Protein AF-A0A1Q7Z656-F1 (afdb_monomer_lite)

Sequence (77 aa):
MAPRDGFRDRDMDDEDEKPTGSTLGRRRKFSEFECPTCSAHNPFEEFGNEDEVICNWCGLQFKAVIDDEGNLKLKEL

Secondary structure (DSSP, 8-state):
--------------------TTHHHHT--EEEEE-TTT--EEEEEEE-TT-EEE-TTT--EEEEEE-TT--EEEEE-

Foldseek 3Di:
DDDDDDDDDDPDDDDPPPPPLLVVLQVDWDQWDQDPPPRDIDGHHTDGAQDWDADPPPRWIWGWHGDSNNDTDTHTD

Structure (mmCIF, N/CA/C/O backbone):
data_AF-A0A1Q7Z656-F1
#
_entry.id   AF-A0A1Q7Z656-F1
#
loop_
_atom_site.group_PDB
_atom_site.id
_atom_site.type_symbol
_atom_site.label_atom_id
_atom_site.label_alt_id
_atom_site.label_comp_id
_atom_site.label_asym_id
_atom_site.label_entity_id
_atom_site.label_seq_id
_atom_site.pdbx_PDB_ins_code
_atom_site.Cartn_x
_atom_site.Cartn_y
_atom_site.Cartn_z
_atom_site.occupancy
_atom_site.B_iso_or_equiv
_atom_site.auth_seq_id
_atom_site.auth_comp_id
_atom_site.auth_asym_id
_atom_site.auth_atom_id
_atom_site.pdbx_PDB_model_num
ATOM 1 N N . MET A 1 1 ? 54.390 24.032 21.102 1.00 44.94 1 MET A N 1
ATOM 2 C CA . MET A 1 1 ? 53.044 23.963 20.490 1.00 44.94 1 MET A CA 1
ATOM 3 C C . MET A 1 1 ? 52.012 23.835 21.599 1.00 44.94 1 MET A C 1
ATOM 5 O O . MET A 1 1 ? 52.074 22.858 22.329 1.00 44.94 1 MET A O 1
ATOM 9 N N . ALA A 1 2 ? 51.135 24.827 21.765 1.00 53.25 2 ALA A N 1
ATOM 10 C CA . ALA A 1 2 ? 50.027 24.781 22.725 1.00 53.25 2 ALA A CA 1
ATOM 11 C C . ALA A 1 2 ? 48.823 23.986 22.154 1.00 53.25 2 ALA A C 1
ATOM 13 O O . ALA A 1 2 ? 48.671 23.949 20.928 1.00 53.25 2 ALA A O 1
ATOM 14 N N . PRO A 1 3 ? 47.996 23.337 2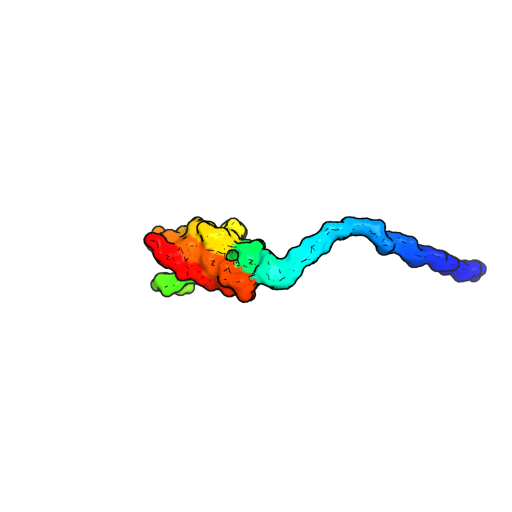3.000 1.00 61.34 3 PRO A N 1
ATOM 15 C CA . PRO A 1 3 ? 46.805 22.594 22.579 1.00 61.34 3 PRO A CA 1
ATOM 16 C C . PRO A 1 3 ? 45.682 23.527 22.097 1.00 61.34 3 PRO A C 1
ATOM 18 O O . PRO A 1 3 ? 45.514 24.630 22.605 1.00 61.34 3 PRO A O 1
ATOM 21 N N . ARG A 1 4 ? 44.941 23.090 21.073 1.00 58.91 4 ARG A N 1
ATOM 22 C CA . ARG A 1 4 ? 43.893 23.872 20.402 1.00 58.91 4 ARG A CA 1
ATOM 23 C C . ARG A 1 4 ? 42.612 23.817 21.235 1.00 58.91 4 ARG A C 1
ATOM 25 O O . ARG A 1 4 ? 42.000 22.758 21.345 1.00 58.91 4 ARG A O 1
ATOM 32 N N . ASP A 1 5 ? 42.278 24.962 21.814 1.00 53.78 5 ASP A N 1
ATOM 33 C CA . ASP A 1 5 ? 41.045 25.264 22.537 1.00 53.78 5 ASP A CA 1
ATOM 34 C C . ASP A 1 5 ? 39.791 24.956 21.706 1.00 53.78 5 ASP A C 1
ATOM 36 O O . ASP A 1 5 ? 39.767 25.135 20.484 1.00 53.78 5 ASP A O 1
ATOM 40 N N . GLY A 1 6 ? 38.766 24.457 22.394 1.00 57.34 6 GLY A N 1
ATOM 41 C CA . GLY A 1 6 ? 37.504 24.034 21.813 1.00 57.34 6 GLY A CA 1
ATOM 42 C C . GLY A 1 6 ? 36.584 25.186 21.415 1.00 57.34 6 GLY A C 1
ATOM 43 O O . GLY A 1 6 ? 36.606 26.267 21.992 1.00 57.34 6 GLY A O 1
ATOM 44 N N . PHE A 1 7 ? 35.704 24.895 20.459 1.00 55.62 7 PHE A N 1
ATOM 45 C CA . PHE A 1 7 ? 34.376 25.495 20.389 1.00 55.62 7 PHE A CA 1
ATOM 46 C C . PHE A 1 7 ? 33.445 24.484 19.714 1.00 55.62 7 PHE A C 1
ATOM 48 O O . PHE A 1 7 ? 33.376 24.363 18.491 1.00 55.62 7 PHE A O 1
ATOM 55 N N . ARG A 1 8 ? 32.824 23.663 20.558 1.00 58.31 8 ARG A N 1
ATOM 56 C CA . ARG A 1 8 ? 31.572 22.969 20.258 1.00 58.31 8 ARG A CA 1
ATOM 57 C C . ARG A 1 8 ? 30.448 23.993 20.494 1.00 58.31 8 ARG A C 1
ATOM 59 O O . ARG A 1 8 ? 30.699 25.008 21.135 1.00 58.31 8 ARG A O 1
ATOM 66 N N . ASP A 1 9 ? 29.261 23.713 19.967 1.00 54.38 9 ASP A N 1
ATOM 67 C CA . ASP A 1 9 ? 28.007 24.457 20.172 1.00 54.38 9 ASP A CA 1
ATOM 68 C C .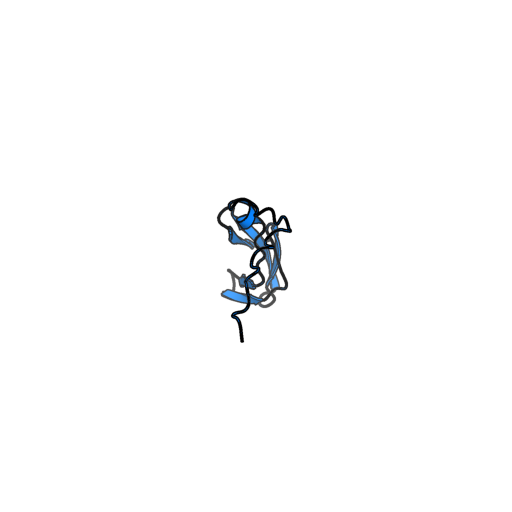 ASP A 1 9 ? 27.665 25.537 19.133 1.00 54.38 9 ASP A C 1
ATOM 70 O O . ASP A 1 9 ? 27.852 26.743 19.317 1.00 54.38 9 ASP A O 1
ATOM 74 N N . ARG A 1 10 ? 27.013 25.068 18.064 1.00 53.53 10 ARG A N 1
ATOM 75 C CA . ARG A 1 10 ? 25.820 25.733 17.528 1.00 53.53 10 ARG A CA 1
ATOM 76 C C . ARG A 1 10 ? 24.872 24.688 16.934 1.00 53.53 10 ARG A C 1
ATOM 78 O O . ARG A 1 10 ? 24.630 24.655 15.735 1.00 53.53 10 ARG A O 1
ATOM 85 N N . ASP A 1 11 ? 24.376 23.814 17.803 1.00 52.69 11 ASP A N 1
ATOM 86 C CA . ASP A 1 11 ? 23.085 23.160 17.609 1.00 52.69 11 ASP A CA 1
ATOM 87 C C . ASP A 1 11 ? 22.008 24.230 17.818 1.00 52.69 11 ASP A C 1
ATOM 89 O O . ASP A 1 11 ? 21.967 24.826 18.892 1.00 52.69 11 ASP A O 1
ATOM 93 N N . MET A 1 12 ? 21.234 24.530 16.772 1.00 52.50 12 MET A N 1
ATOM 94 C CA . MET A 1 12 ? 19.889 25.136 16.762 1.00 52.50 12 MET A CA 1
ATOM 95 C C . MET A 1 12 ? 19.651 25.704 15.359 1.00 52.50 12 MET A C 1
ATOM 97 O O . MET A 1 12 ? 20.185 26.770 15.056 1.00 52.50 12 MET A O 1
ATOM 101 N N . ASP A 1 13 ? 18.900 24.983 14.523 1.00 44.69 13 ASP A N 1
ATOM 102 C CA . ASP A 1 13 ? 17.712 25.525 13.845 1.00 44.69 13 ASP A CA 1
ATOM 103 C C . ASP A 1 13 ? 16.934 24.407 13.121 1.00 44.69 13 ASP A C 1
ATOM 105 O O . ASP A 1 13 ? 17.539 23.450 12.639 1.00 44.69 13 ASP A O 1
ATOM 109 N N . ASP A 1 14 ? 15.617 24.593 13.031 1.00 47.38 14 ASP A N 1
ATOM 110 C CA . ASP A 1 14 ? 14.634 23.885 12.189 1.00 47.38 14 ASP A CA 1
ATOM 111 C C . ASP A 1 14 ? 13.829 22.709 12.798 1.00 47.38 14 ASP A C 1
ATOM 113 O O . ASP A 1 14 ? 14.021 21.524 12.530 1.00 47.38 14 ASP A O 1
ATOM 117 N N . GLU A 1 15 ? 12.930 23.074 13.718 1.00 48.72 15 GLU A N 1
ATOM 118 C CA . GLU A 1 15 ? 11.465 23.110 13.487 1.00 48.72 15 GLU A CA 1
ATOM 119 C C . GLU A 1 15 ? 10.732 21.941 12.781 1.00 48.72 15 GLU A C 1
ATOM 121 O O . GLU A 1 15 ? 9.569 22.095 12.419 1.00 48.72 15 GLU A O 1
ATOM 126 N N . ASP A 1 16 ? 11.274 20.726 12.671 1.00 48.62 16 ASP A N 1
ATOM 127 C CA . ASP A 1 16 ? 10.427 19.612 12.207 1.00 48.62 16 ASP A CA 1
ATOM 128 C C . ASP A 1 16 ? 9.503 19.133 13.344 1.00 48.62 16 ASP A C 1
ATOM 130 O O . ASP A 1 16 ? 9.842 18.271 14.168 1.00 48.62 16 ASP A O 1
ATOM 134 N N . GLU A 1 17 ? 8.345 19.795 13.423 1.00 47.66 17 GLU A N 1
ATOM 135 C CA . GLU A 1 17 ? 7.104 19.398 14.077 1.00 47.66 17 GLU A CA 1
ATOM 136 C C . GLU A 1 17 ? 6.888 17.897 13.861 1.00 47.66 17 GLU A C 1
ATOM 138 O O . GLU A 1 17 ? 6.215 17.482 12.923 1.00 47.66 17 GLU A O 1
ATOM 143 N N . LYS A 1 18 ? 7.486 17.061 14.724 1.00 47.06 18 LYS A N 1
ATOM 144 C CA . LYS A 1 18 ? 7.244 15.617 14.739 1.00 47.06 18 LYS A CA 1
ATOM 145 C C . LYS A 1 18 ? 5.734 15.459 14.864 1.00 47.06 18 LYS A C 1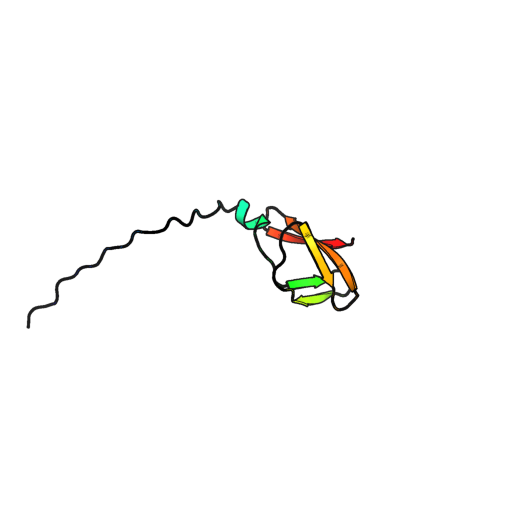
ATOM 147 O O . LYS A 1 18 ? 5.207 15.731 15.951 1.00 47.06 18 LYS A O 1
ATOM 152 N N . PRO A 1 19 ? 5.023 15.009 13.817 1.00 46.44 19 PRO A N 1
ATOM 153 C CA . PRO A 1 19 ? 3.614 14.733 13.954 1.00 46.44 19 PRO A CA 1
ATOM 154 C C . PRO A 1 19 ? 3.536 13.647 15.016 1.00 46.44 19 PRO A C 1
ATOM 156 O O . PRO A 1 19 ? 4.134 12.578 14.880 1.00 46.44 19 PRO A O 1
ATOM 159 N N . THR A 1 20 ? 2.900 13.981 16.135 1.00 45.59 20 THR A N 1
ATOM 160 C CA . THR A 1 20 ? 2.621 13.064 17.239 1.00 45.59 20 THR A CA 1
ATOM 161 C C . THR A 1 20 ? 2.222 11.696 16.677 1.00 45.59 20 THR A C 1
ATOM 163 O O . THR A 1 20 ? 1.450 11.624 15.717 1.00 45.59 20 THR A O 1
ATOM 166 N N . GLY A 1 21 ? 2.811 10.625 17.222 1.00 47.31 21 GLY A N 1
ATOM 167 C CA . GLY A 1 21 ? 2.904 9.282 16.626 1.00 47.31 21 GLY A CA 1
ATOM 168 C C . GLY A 1 21 ? 1.614 8.633 16.104 1.00 47.31 21 GLY A C 1
ATOM 169 O O . GLY A 1 21 ? 1.705 7.650 15.380 1.00 47.31 21 GLY A O 1
ATOM 170 N N . SER A 1 22 ? 0.442 9.192 16.397 1.00 46.44 22 SER A N 1
ATOM 171 C CA . SER A 1 22 ? -0.867 8.785 15.872 1.00 46.44 22 SER A CA 1
ATOM 172 C C . SER A 1 22 ? -1.154 9.319 14.456 1.00 46.44 22 SER A C 1
ATOM 174 O O . SER A 1 22 ? -1.822 8.676 13.659 1.00 46.44 22 SER A O 1
ATOM 176 N N . THR A 1 23 ? -0.605 10.480 14.081 1.00 48.84 23 THR A N 1
ATOM 177 C CA . THR A 1 23 ? -0.815 11.081 12.740 1.00 48.84 23 THR A CA 1
ATOM 178 C C . THR A 1 23 ? 0.161 10.572 11.676 1.00 48.84 23 THR A C 1
ATOM 180 O O . THR A 1 23 ? -0.089 10.719 10.478 1.00 48.84 23 THR A O 1
ATOM 183 N N . LEU A 1 24 ? 1.254 9.9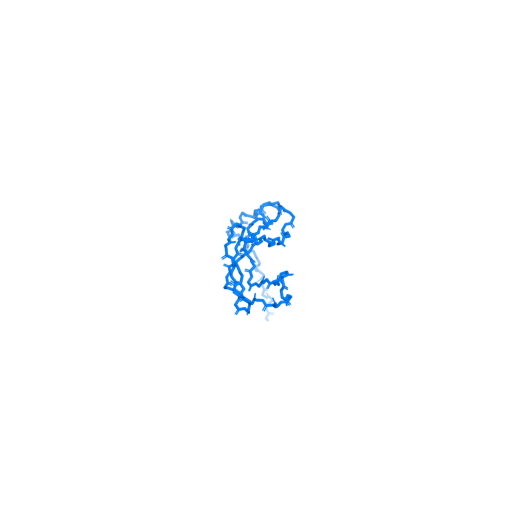31 12.100 1.00 52.50 24 LEU A N 1
ATOM 184 C CA . LEU A 1 24 ? 2.221 9.282 11.212 1.00 52.50 24 LEU A CA 1
ATOM 185 C C . LEU A 1 24 ? 1.652 8.016 10.560 1.00 52.50 24 LEU A C 1
ATOM 187 O O . LEU A 1 24 ? 2.021 7.718 9.430 1.00 52.50 24 LEU A O 1
ATOM 191 N N . GLY A 1 25 ? 0.737 7.303 11.230 1.00 54.38 25 GLY A N 1
ATOM 192 C CA . GLY A 1 25 ? 0.115 6.084 10.707 1.00 54.38 25 GLY A CA 1
ATOM 193 C C . GLY A 1 25 ? -0.630 6.336 9.398 1.00 54.38 25 GLY A C 1
ATOM 194 O O . GLY A 1 25 ? -0.311 5.726 8.384 1.00 54.38 25 GLY A O 1
ATOM 195 N N . ARG A 1 26 ? -1.540 7.317 9.381 1.00 57.19 26 ARG A N 1
ATOM 196 C CA . ARG A 1 26 ? -2.365 7.653 8.205 1.00 57.19 26 ARG A CA 1
ATOM 197 C C . ARG A 1 26 ? -1.608 8.382 7.086 1.00 57.19 26 ARG A C 1
ATOM 199 O O . ARG A 1 26 ? -2.036 8.349 5.937 1.00 57.19 26 ARG A O 1
ATOM 206 N N . ARG A 1 27 ? -0.489 9.037 7.419 1.00 62.44 27 ARG A N 1
ATOM 207 C CA . ARG A 1 27 ? 0.422 9.698 6.464 1.00 62.44 27 ARG A CA 1
ATOM 208 C C . ARG A 1 27 ? 1.539 8.787 5.954 1.00 62.44 27 ARG A C 1
ATOM 210 O O . ARG A 1 27 ? 2.346 9.244 5.145 1.00 62.44 27 ARG A O 1
ATOM 217 N N . ARG A 1 28 ? 1.619 7.528 6.406 1.00 71.19 28 ARG A N 1
ATOM 218 C CA . ARG A 1 28 ? 2.562 6.568 5.825 1.00 71.19 28 ARG A CA 1
ATOM 219 C C . ARG A 1 28 ? 2.236 6.406 4.354 1.00 71.19 28 ARG A C 1
ATOM 221 O O . ARG A 1 28 ? 1.102 6.136 3.983 1.00 71.19 28 ARG A O 1
ATOM 228 N N . LYS A 1 29 ? 3.249 6.600 3.529 1.00 78.19 29 LYS A N 1
ATOM 229 C CA . LYS A 1 29 ? 3.179 6.257 2.124 1.00 78.19 29 LYS A CA 1
ATOM 230 C C . LYS A 1 29 ? 3.764 4.871 1.961 1.00 78.19 29 LYS A C 1
ATOM 232 O O . LYS A 1 29 ? 4.786 4.554 2.572 1.00 78.19 29 LYS A O 1
ATOM 237 N N . PHE A 1 30 ? 3.101 4.066 1.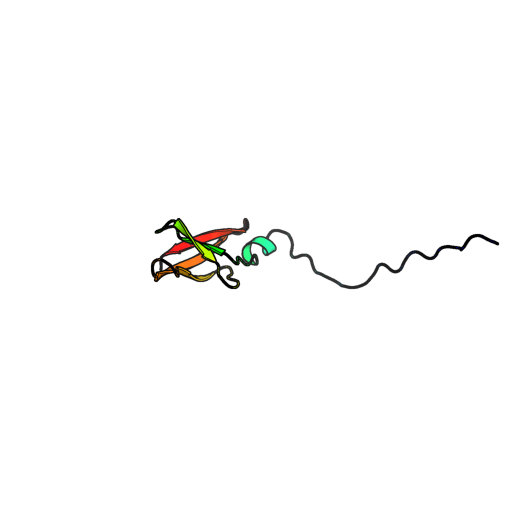156 1.00 82.56 30 PHE A N 1
ATOM 238 C CA . PHE A 1 30 ? 3.583 2.758 0.764 1.00 82.56 30 PHE A CA 1
ATOM 239 C C . PHE A 1 30 ? 4.030 2.845 -0.695 1.00 82.56 30 PHE A C 1
ATOM 241 O O . PHE A 1 30 ? 3.382 3.487 -1.518 1.00 82.56 30 PHE A O 1
ATOM 248 N N . SER A 1 31 ? 5.164 2.233 -1.008 1.00 86.19 31 SER A N 1
ATOM 249 C CA . SER A 1 31 ? 5.695 2.108 -2.374 1.00 86.19 31 SER A CA 1
ATOM 250 C C . SER A 1 31 ? 5.470 0.703 -2.939 1.00 86.19 31 SER A C 1
ATOM 252 O O . SER A 1 31 ? 5.941 0.355 -4.015 1.00 86.19 31 SER A O 1
ATOM 254 N N . GLU A 1 32 ? 4.781 -0.155 -2.194 1.00 88.12 32 GLU A N 1
ATOM 255 C CA . GLU A 1 32 ? 4.498 -1.524 -2.592 1.00 88.12 32 GLU A CA 1
ATOM 256 C C . GLU A 1 32 ? 3.239 -2.034 -1.900 1.00 88.12 32 GLU A C 1
ATOM 258 O O . GLU A 1 32 ? 2.904 -1.614 -0.789 1.00 88.12 32 GLU A O 1
ATOM 263 N N . PHE A 1 33 ? 2.538 -2.942 -2.570 1.00 88.38 33 PHE A N 1
ATOM 264 C CA . PHE A 1 33 ? 1.428 -3.673 -1.984 1.00 88.38 33 PHE A CA 1
ATOM 265 C C . PHE A 1 33 ? 1.365 -5.099 -2.519 1.00 88.38 33 PHE A C 1
ATOM 267 O O . PHE A 1 33 ? 1.688 -5.378 -3.675 1.00 88.38 33 PHE A O 1
ATOM 274 N N . GLU A 1 34 ? 0.896 -6.013 -1.680 1.00 89.31 34 GLU A N 1
ATOM 275 C CA . GLU A 1 34 ? 0.600 -7.379 -2.090 1.00 89.31 34 GLU A CA 1
ATOM 276 C C . GLU A 1 34 ? -0.878 -7.487 -2.467 1.00 89.31 34 GLU A C 1
ATOM 278 O O . GLU A 1 34 ? -1.759 -7.124 -1.689 1.00 89.31 34 GLU A O 1
ATOM 283 N N . CYS A 1 35 ? -1.173 -7.968 -3.675 1.00 88.94 35 CYS A N 1
ATOM 284 C CA . CYS A 1 35 ? -2.557 -8.143 -4.099 1.00 88.94 35 CYS A CA 1
ATOM 285 C C . CYS A 1 35 ? -3.201 -9.320 -3.339 1.00 88.94 35 CYS A C 1
ATOM 287 O O . CYS A 1 35 ? -2.714 -10.441 -3.471 1.00 88.94 35 CYS A O 1
ATOM 289 N N . PRO A 1 36 ? -4.331 -9.135 -2.629 1.00 85.75 36 PRO A N 1
ATOM 290 C CA . PRO A 1 36 ? -4.975 -10.219 -1.879 1.00 85.75 36 PRO A CA 1
ATOM 291 C C . PRO A 1 36 ? -5.595 -11.299 -2.780 1.00 85.75 36 PRO A C 1
ATOM 293 O O . PRO A 1 36 ? -5.909 -12.387 -2.307 1.00 85.75 36 PRO A O 1
ATOM 296 N N . THR A 1 37 ? -5.770 -11.012 -4.072 1.00 87.62 37 THR A N 1
ATOM 297 C CA . THR A 1 37 ? -6.421 -11.919 -5.026 1.00 87.62 37 THR A CA 1
ATOM 298 C C . THR A 1 37 ? -5.432 -12.849 -5.723 1.00 87.62 37 THR A C 1
ATOM 300 O O . THR A 1 37 ? -5.707 -14.034 -5.882 1.00 87.62 37 THR A O 1
ATOM 303 N N . CYS A 1 38 ? -4.279 -12.332 -6.155 1.00 89.75 38 CYS A N 1
ATOM 304 C CA . CYS A 1 38 ? -3.261 -13.122 -6.857 1.00 89.75 38 CYS A CA 1
ATOM 305 C C . CYS A 1 38 ? -1.964 -13.308 -6.060 1.00 89.75 38 CYS A C 1
ATOM 307 O O . CYS A 1 38 ? -1.034 -13.926 -6.574 1.00 89.75 38 CYS A O 1
ATOM 309 N N . SER A 1 39 ? -1.885 -12.756 -4.841 1.00 87.06 39 SER A N 1
ATOM 310 C CA . SER A 1 39 ? -0.686 -12.729 -3.986 1.00 87.06 39 SER A CA 1
ATOM 311 C C . SER A 1 39 ? 0.555 -12.179 -4.694 1.00 87.06 39 SER A C 1
ATOM 313 O O . SER A 1 39 ? 1.686 -12.479 -4.324 1.00 87.06 39 SER A O 1
ATOM 315 N N . ALA A 1 40 ? 0.354 -11.387 -5.751 1.00 89.12 40 ALA A N 1
ATOM 316 C CA . ALA A 1 40 ? 1.440 -10.794 -6.503 1.00 89.12 40 ALA A CA 1
ATOM 317 C C . ALA A 1 40 ? 1.911 -9.513 -5.818 1.00 89.12 40 ALA A C 1
ATOM 319 O O . ALA A 1 40 ? 1.106 -8.644 -5.463 1.00 89.12 40 ALA A O 1
ATOM 320 N N . HIS A 1 41 ? 3.228 -9.381 -5.705 1.00 87.69 41 HIS A N 1
ATOM 321 C CA . HIS A 1 41 ? 3.864 -8.169 -5.223 1.00 87.69 41 HIS A CA 1
ATOM 322 C C . HIS A 1 41 ? 3.802 -7.087 -6.307 1.00 87.69 41 HIS A C 1
ATOM 324 O O . HIS A 1 41 ? 4.311 -7.274 -7.419 1.00 87.69 41 HIS A O 1
ATOM 330 N N . ASN A 1 42 ? 3.152 -5.966 -6.005 1.00 85.94 42 ASN A N 1
ATOM 331 C CA . ASN A 1 42 ? 3.055 -4.818 -6.897 1.00 85.94 42 ASN A CA 1
ATOM 332 C C . ASN A 1 42 ? 3.907 -3.677 -6.345 1.00 85.94 42 ASN A C 1
ATOM 334 O O . ASN A 1 42 ? 3.495 -3.040 -5.374 1.00 85.94 42 ASN A O 1
ATOM 338 N N . PRO A 1 43 ? 5.072 -3.393 -6.955 1.00 87.69 43 PRO A N 1
ATOM 339 C CA . PRO A 1 43 ? 5.737 -2.120 -6.729 1.00 87.69 43 PRO A CA 1
ATOM 340 C C . PRO A 1 43 ? 4.868 -1.001 -7.317 1.00 87.69 43 PRO A C 1
ATOM 342 O O . PRO A 1 43 ? 4.342 -1.124 -8.427 1.00 87.69 43 PRO A O 1
ATOM 345 N N . PHE A 1 44 ? 4.709 0.077 -6.563 1.00 85.62 44 PHE A N 1
ATOM 346 C CA . PHE A 1 44 ? 3.948 1.266 -6.932 1.00 85.62 44 PHE A CA 1
ATOM 347 C C . PHE A 1 44 ? 4.794 2.509 -6.630 1.00 85.62 44 PHE A C 1
ATOM 349 O O . PHE A 1 44 ? 5.812 2.401 -5.955 1.00 85.62 44 PHE A O 1
ATOM 356 N N . GLU A 1 45 ? 4.427 3.677 -7.158 1.00 81.00 45 GLU A N 1
ATOM 357 C CA . GLU A 1 45 ? 5.270 4.873 -7.021 1.00 81.00 45 GLU A CA 1
ATOM 358 C C . GLU A 1 45 ? 5.293 5.346 -5.557 1.00 81.00 45 GLU A C 1
ATOM 360 O O . GLU A 1 45 ? 6.237 5.062 -4.828 1.00 81.00 45 GLU A O 1
ATOM 365 N N . GLU A 1 46 ? 4.212 5.951 -5.079 1.00 84.06 46 GLU A N 1
ATOM 366 C CA . GLU A 1 46 ? 3.947 6.202 -3.663 1.00 84.06 46 GLU A CA 1
ATOM 367 C C . GLU A 1 46 ? 2.431 6.362 -3.516 1.00 84.06 46 GLU A C 1
ATOM 369 O O . GLU A 1 46 ? 1.857 7.268 -4.117 1.00 84.06 46 GLU A O 1
ATOM 374 N N . PHE A 1 47 ? 1.772 5.516 -2.726 1.00 86.25 47 PHE A N 1
ATOM 375 C CA . PHE A 1 47 ? 0.336 5.635 -2.461 1.00 86.25 47 PHE A CA 1
ATOM 376 C C . PHE A 1 47 ? 0.060 5.796 -0.966 1.00 86.25 47 PHE A C 1
ATOM 378 O O . PHE A 1 47 ? 0.832 5.360 -0.105 1.00 86.25 47 PHE A O 1
ATOM 385 N N . GLY A 1 48 ? -1.036 6.483 -0.657 1.00 83.25 48 GLY A N 1
ATOM 386 C CA . GLY A 1 48 ? -1.418 6.853 0.701 1.00 83.25 48 GLY A CA 1
ATOM 387 C C . GLY A 1 48 ? -2.734 6.231 1.156 1.00 83.25 48 GLY A C 1
ATOM 388 O O . GLY A 1 48 ? -3.278 5.305 0.556 1.00 83.25 48 GLY A O 1
ATOM 389 N N . ASN A 1 49 ? -3.256 6.763 2.258 1.00 85.25 49 ASN A N 1
ATOM 390 C CA . ASN A 1 49 ? -4.588 6.431 2.741 1.00 85.25 49 ASN A CA 1
ATOM 391 C C . ASN A 1 49 ? -5.647 6.947 1.755 1.00 85.25 49 ASN A C 1
ATOM 393 O O . ASN A 1 49 ? -5.582 8.093 1.325 1.00 85.25 49 ASN A O 1
ATOM 397 N N . GLU A 1 50 ? -6.628 6.099 1.457 1.00 85.19 50 GLU A N 1
ATOM 398 C CA . GLU A 1 50 ? -7.735 6.321 0.518 1.00 85.19 50 GLU A CA 1
ATOM 399 C C . GLU A 1 50 ? -7.349 6.394 -0.964 1.00 85.19 50 GLU A C 1
ATOM 401 O O . GLU A 1 50 ? -8.225 6.656 -1.787 1.00 85.19 50 GLU A O 1
ATOM 406 N N . ASP A 1 51 ? -6.094 6.095 -1.299 1.00 88.44 51 ASP A N 1
ATOM 407 C CA . ASP A 1 51 ? -5.600 6.059 -2.674 1.00 88.44 51 ASP A CA 1
ATOM 408 C C . ASP A 1 51 ? -6.072 4.801 -3.425 1.00 88.44 51 ASP A C 1
ATOM 410 O O . ASP A 1 51 ? -6.355 3.761 -2.821 1.00 88.44 51 ASP A O 1
ATOM 414 N N .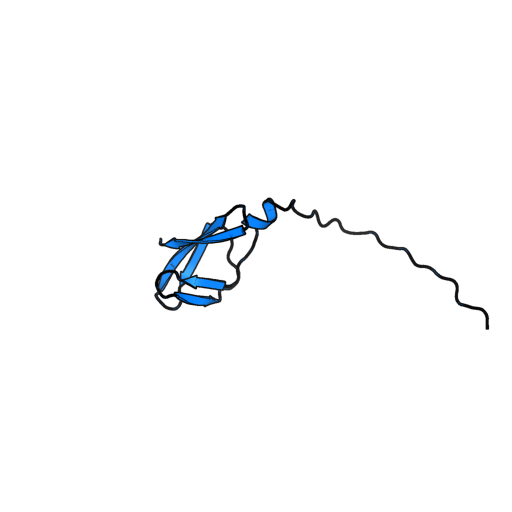 GLU A 1 52 ? -6.174 4.893 -4.747 1.00 89.75 52 GLU A N 1
ATOM 415 C CA . GLU A 1 52 ? -6.633 3.806 -5.612 1.00 89.75 52 GLU A CA 1
ATOM 416 C C . GLU A 1 52 ? -5.434 3.179 -6.323 1.00 89.75 52 GLU A C 1
ATOM 418 O O . GLU A 1 52 ? -4.829 3.771 -7.215 1.00 89.75 52 GLU A O 1
ATOM 423 N N . VAL A 1 53 ? -5.105 1.946 -5.945 1.00 88.62 53 VAL A N 1
ATOM 424 C CA . VAL A 1 53 ? -4.009 1.184 -6.542 1.00 88.62 53 VAL A CA 1
ATOM 425 C C . VAL A 1 53 ? -4.559 0.112 -7.468 1.00 88.62 53 VAL A C 1
ATOM 427 O O . VAL A 1 53 ? -5.524 -0.583 -7.152 1.00 88.62 53 VAL A O 1
ATOM 430 N N . ILE A 1 54 ? -3.927 -0.058 -8.625 1.00 89.94 54 ILE A N 1
ATOM 431 C CA . ILE A 1 54 ? -4.266 -1.123 -9.567 1.00 89.94 54 ILE A CA 1
ATOM 432 C C . ILE A 1 54 ? -3.191 -2.199 -9.542 1.00 89.94 54 ILE A C 1
ATOM 434 O O . ILE A 1 54 ? -1.992 -1.923 -9.580 1.00 89.94 54 ILE A O 1
ATOM 438 N N . CYS A 1 55 ? -3.617 -3.455 -9.478 1.00 90.94 55 CYS A N 1
ATOM 439 C CA . CYS A 1 55 ? -2.707 -4.570 -9.629 1.00 90.94 55 CYS A CA 1
ATOM 440 C C . CYS A 1 55 ? -2.294 -4.697 -11.096 1.00 90.94 55 CYS A C 1
ATOM 442 O O . CYS A 1 55 ? -3.108 -5.037 -11.951 1.00 90.94 55 CYS A O 1
ATOM 444 N N . ASN A 1 56 ? -1.006 -4.513 -11.377 1.00 86.69 56 ASN A N 1
ATOM 445 C CA . ASN A 1 56 ? -0.454 -4.621 -12.728 1.00 86.69 56 ASN A CA 1
ATOM 446 C C . ASN A 1 56 ? -0.371 -6.073 -13.235 1.00 86.69 56 ASN A C 1
ATOM 448 O O . ASN A 1 56 ? -0.097 -6.300 -14.411 1.00 86.69 56 ASN A O 1
ATOM 452 N N . TRP A 1 57 ? -0.620 -7.060 -12.367 1.00 88.88 57 TRP A N 1
ATOM 453 C CA . TRP A 1 57 ? -0.614 -8.483 -12.718 1.00 88.88 57 TRP A CA 1
ATOM 454 C C . TRP A 1 57 ? -1.994 -9.006 -13.119 1.00 88.88 57 TRP A C 1
ATOM 456 O O . TRP A 1 57 ? -2.128 -9.633 -14.166 1.00 88.88 57 TRP A O 1
ATOM 466 N N . CYS A 1 58 ? -3.020 -8.774 -12.293 1.00 92.00 58 CYS A N 1
ATOM 467 C CA . CYS A 1 58 ? -4.382 -9.257 -12.554 1.00 92.00 58 CYS A CA 1
ATOM 468 C C . CYS A 1 58 ? -5.332 -8.178 -13.098 1.00 92.00 58 CYS A C 1
ATOM 470 O O . CYS A 1 58 ? -6.394 -8.523 -13.606 1.00 92.00 58 CYS A O 1
ATOM 472 N N . GLY A 1 59 ? -4.967 -6.895 -13.009 1.00 88.25 59 GLY A N 1
ATOM 473 C CA . GLY A 1 59 ? -5.785 -5.770 -13.470 1.00 88.25 59 GLY A CA 1
ATOM 474 C C . GLY A 1 59 ? -6.883 -5.324 -12.499 1.00 88.25 59 GLY A C 1
ATOM 475 O O . GLY A 1 59 ? -7.708 -4.497 -12.874 1.00 88.25 59 GLY A O 1
ATOM 476 N N . LEU A 1 60 ? -6.921 -5.858 -11.273 1.00 90.56 60 LEU A N 1
ATOM 477 C CA . LEU A 1 60 ? -7.910 -5.472 -10.260 1.00 90.56 60 LEU A CA 1
ATOM 478 C C . LEU A 1 60 ? -7.554 -4.144 -9.596 1.00 90.56 60 LEU A C 1
ATOM 480 O O . LEU A 1 60 ? -6.382 -3.876 -9.325 1.00 90.56 60 LEU A O 1
ATOM 484 N N . GLN A 1 61 ? -8.575 -3.343 -9.304 1.00 89.81 61 GLN A N 1
ATOM 485 C CA . GLN A 1 61 ? -8.444 -2.074 -8.598 1.00 89.81 61 GLN A CA 1
ATOM 486 C C . GLN A 1 61 ? -8.762 -2.275 -7.119 1.00 89.81 61 GLN A C 1
ATOM 488 O O . GLN A 1 61 ? -9.734 -2.935 -6.750 1.00 89.81 61 GLN A O 1
ATOM 493 N N . PHE A 1 62 ? -7.926 -1.699 -6.267 1.00 90.75 62 PHE A N 1
ATOM 494 C CA . PHE A 1 62 ? -8.070 -1.758 -4.827 1.00 90.75 62 PHE A CA 1
ATOM 495 C C . PHE A 1 62 ? -7.943 -0.358 -4.249 1.00 90.75 62 PHE A C 1
ATOM 497 O O . PHE A 1 62 ? -7.082 0.425 -4.637 1.00 90.75 62 PHE A O 1
ATOM 504 N N . LYS A 1 63 ? -8.762 -0.065 -3.248 1.00 90.38 63 LYS A N 1
ATOM 505 C CA . LYS A 1 63 ? -8.619 1.116 -2.415 1.00 90.38 63 LYS A CA 1
ATOM 506 C C . LYS A 1 63 ? -7.679 0.811 -1.254 1.00 90.38 63 LYS A C 1
ATOM 508 O O . LYS A 1 63 ? -7.984 -0.044 -0.415 1.00 90.38 63 LYS A O 1
ATOM 513 N N . ALA A 1 64 ? -6.554 1.513 -1.202 1.00 89.19 64 ALA A N 1
ATOM 514 C CA . ALA A 1 64 ? -5.632 1.500 -0.082 1.00 89.19 64 ALA A CA 1
ATOM 515 C C . ALA A 1 64 ? -6.250 2.256 1.097 1.00 89.19 64 ALA A C 1
ATOM 517 O O . ALA A 1 64 ? -6.618 3.421 1.004 1.00 89.19 64 ALA A O 1
ATOM 518 N N . VAL A 1 65 ? -6.388 1.596 2.237 1.00 87.69 65 VAL A N 1
ATOM 519 C CA . VAL A 1 65 ? -6.924 2.168 3.471 1.00 87.69 65 VAL A CA 1
ATOM 520 C C . VAL A 1 65 ? -5.920 1.892 4.571 1.00 87.69 65 VAL A C 1
ATOM 522 O O . VAL A 1 65 ? -5.760 0.763 5.020 1.00 87.69 65 VAL A O 1
ATOM 525 N N . ILE A 1 66 ? -5.228 2.936 5.000 1.00 86.25 66 ILE A N 1
ATOM 526 C CA . ILE A 1 66 ? -4.263 2.851 6.094 1.00 86.25 66 ILE A CA 1
ATOM 527 C C . ILE A 1 66 ? -4.980 3.125 7.413 1.00 86.25 66 ILE A C 1
ATOM 529 O O . ILE A 1 66 ? -5.592 4.182 7.571 1.00 86.25 66 ILE A O 1
ATOM 533 N N . ASP A 1 67 ? -4.923 2.168 8.330 1.00 82.75 67 ASP A N 1
ATOM 534 C CA . ASP A 1 67 ? -5.510 2.286 9.666 1.00 82.75 67 ASP A CA 1
ATOM 535 C C . ASP A 1 67 ? -4.708 3.263 10.555 1.00 82.75 67 ASP A C 1
ATOM 537 O O . ASP A 1 67 ? -3.584 3.640 10.213 1.00 82.75 67 ASP A O 1
ATOM 541 N N . ASP A 1 68 ? -5.247 3.657 11.711 1.00 75.56 68 ASP A N 1
ATOM 542 C CA . ASP A 1 68 ? -4.573 4.596 12.632 1.00 75.56 68 ASP A CA 1
ATOM 543 C C . ASP A 1 68 ? -3.284 3.980 13.218 1.00 75.56 68 ASP A C 1
ATOM 545 O O . ASP A 1 68 ? -2.292 4.664 13.460 1.00 75.56 68 ASP A O 1
ATOM 549 N N . GLU A 1 69 ? -3.240 2.645 13.309 1.00 77.25 69 GLU A N 1
ATOM 550 C CA . GLU A 1 69 ? -2.036 1.862 13.636 1.00 77.25 69 GLU A CA 1
ATOM 551 C C . GLU A 1 69 ? -0.978 1.846 12.508 1.00 77.25 69 GLU A C 1
ATOM 553 O O . GLU A 1 69 ? 0.147 1.378 12.700 1.00 77.25 69 GLU A O 1
ATOM 558 N N . GLY A 1 70 ? -1.306 2.364 11.319 1.00 72.75 70 GLY A N 1
ATOM 559 C CA . GLY A 1 70 ? -0.425 2.372 10.152 1.00 72.75 70 GLY A CA 1
ATOM 560 C C . GLY A 1 70 ? -0.391 1.047 9.387 1.00 72.75 70 GLY A C 1
ATOM 561 O O . GLY A 1 70 ? 0.571 0.796 8.664 1.00 72.75 70 GLY A O 1
ATOM 562 N N . ASN A 1 71 ? -1.413 0.204 9.555 1.00 83.31 71 ASN A N 1
ATOM 563 C CA . ASN A 1 71 ? -1.584 -1.035 8.799 1.00 83.31 71 ASN A CA 1
ATOM 564 C C . ASN A 1 71 ? -2.265 -0.743 7.458 1.00 83.31 71 ASN A C 1
ATOM 566 O O . ASN A 1 71 ? -3.352 -0.160 7.436 1.00 83.31 71 ASN A O 1
ATOM 570 N N . LEU A 1 72 ? -1.659 -1.176 6.352 1.00 83.81 72 LEU A N 1
ATOM 571 C CA . LEU A 1 72 ? -2.271 -1.086 5.030 1.00 83.81 72 LEU A CA 1
ATOM 572 C C . LEU A 1 72 ? -3.360 -2.158 4.874 1.00 83.81 72 LEU A C 1
ATOM 574 O O . LEU A 1 72 ? -3.083 -3.352 4.951 1.00 83.81 72 LEU A O 1
ATOM 578 N N . LYS A 1 73 ? -4.597 -1.735 4.610 1.00 87.19 73 LYS A N 1
ATOM 579 C CA . LYS A 1 73 ? -5.705 -2.597 4.185 1.00 87.19 73 LYS A CA 1
ATOM 580 C C . LYS A 1 73 ? -6.047 -2.290 2.735 1.00 87.19 73 LYS A C 1
ATOM 582 O O . LYS A 1 73 ? -6.224 -1.134 2.375 1.00 87.19 73 LYS A O 1
ATOM 587 N N . LEU A 1 74 ? -6.182 -3.321 1.913 1.00 86.69 74 LEU A N 1
ATOM 588 C CA . LEU A 1 74 ? -6.623 -3.189 0.527 1.00 86.69 74 LEU A CA 1
ATOM 589 C C . LEU A 1 74 ? -8.076 -3.638 0.434 1.00 86.69 74 LEU A C 1
ATOM 591 O O . LEU A 1 74 ? -8.424 -4.720 0.912 1.00 86.69 74 LEU A O 1
ATOM 595 N N . LYS A 1 75 ? -8.927 -2.809 -0.166 1.00 88.38 75 LYS A N 1
ATOM 596 C CA . LYS A 1 75 ? -10.339 -3.125 -0.391 1.00 88.38 75 LYS A CA 1
ATOM 597 C C . LYS A 1 75 ? -10.625 -3.153 -1.886 1.00 88.38 75 LYS A C 1
ATOM 599 O O . LYS A 1 75 ? -10.403 -2.147 -2.543 1.00 88.38 75 LYS A O 1
ATOM 604 N N . GLU A 1 76 ? -11.093 -4.282 -2.408 1.00 84.88 76 GLU A N 1
ATOM 605 C CA . GLU A 1 76 ? -11.479 -4.409 -3.823 1.00 84.88 76 GLU A CA 1
ATOM 606 C C . GLU A 1 76 ? -12.605 -3.418 -4.165 1.00 84.88 76 GLU A C 1
ATOM 608 O O . GLU A 1 76 ? -13.523 -3.227 -3.354 1.00 84.88 76 GLU A O 1
ATOM 613 N N . LEU A 1 77 ? -12.468 -2.755 -5.320 1.00 79.31 77 LEU A N 1
ATOM 614 C CA . LEU A 1 77 ? -13.431 -1.805 -5.885 1.00 79.31 77 LEU A CA 1
ATOM 615 C C . LEU A 1 77 ? -14.296 -2.454 -6.968 1.00 79.31 77 LEU A C 1
ATOM 617 O O . LEU A 1 77 ? -13.748 -3.239 -7.774 1.00 79.31 77 LEU A O 1
#

Radius of gyration: 21.66 Å; chains: 1; bounding box: 66×39×36 Å

pLDDT: mean 73.97, std 16.89, range [44.69, 92.0]